Protein AF-A0A101NE60-F1 (afdb_monomer_lite)

Organism: NCBI:txid67285

Radius of gyration: 35.94 Å; chains: 1; bounding box: 79×57×103 Å

Secondary structure (DSSP, 8-state):
-HHHHHHHHHHHHHHHT---HHHHHHHHHHHHHHHHHHHHHHHIIIIIIHHHHH----SHHHHHHHHHHHHHHHHHHHHHHHHHHHHHHHHHHHHHHHHHHHHHHHHHHHHHTTTEEEEE-STT-EEEEE----GGGS-TT-------------------------PPPPPPP------

Foldseek 3Di:
DVVLLQVLQCVVVCLLPPDCVVLVVVLVVLVVVLVVLVVVLCCLVVPVLVCLVPDPDDDPVSVVVNVVSVVVSVVSVVVSVVSVVVSVVSVVVSVVSVVVNVVSVVVQVVLVVQQWHWARPGSNDIDTDRNPPPPVPPPPPPPPCPDDDDDDDDDDDDDDDDDDDDDDDDDDDPDDDDD

Sequence (179 aa):
MQTLLDACAHISNHLRHGNFSQLGEAITDWEEMTKKLATLKEDAQNHLKSRADKANWAGVNAQVSREFIDKTAREFADAHTQADSITKILKDTRGELVDYRTQLTEAIARAENKNLTVVDTGHGTFTVMGNTRPDWNSDPSGKTRAGSPSTTPPSPTRSSVRPGSMDAPRPRACRCARP

pLDDT: mean 74.5, std 23.85, range [27.38, 98.25]

Structure (mmCIF, N/CA/C/O backbone):
data_AF-A0A101NE60-F1
#
_entry.id   AF-A0A101NE60-F1
#
loop_
_atom_site.group_PDB
_atom_site.id
_atom_site.type_symbol
_atom_site.label_atom_id
_atom_site.label_alt_id
_atom_site.label_comp_id
_atom_site.label_asym_id
_atom_site.label_entity_id
_atom_site.label_seq_id
_atom_site.pdbx_PDB_ins_code
_atom_site.Cartn_x
_atom_site.Cartn_y
_atom_site.Cartn_z
_atom_site.occupancy
_atom_site.B_iso_or_equiv
_atom_site.auth_seq_id
_atom_site.auth_comp_id
_atom_site.auth_asym_id
_atom_site.auth_atom_id
_atom_site.pdbx_PDB_model_num
ATOM 1 N N . MET A 1 1 ? -4.766 15.753 -33.581 1.00 54.16 1 MET A N 1
ATOM 2 C CA . MET A 1 1 ? -3.922 14.609 -33.996 1.00 54.16 1 MET A CA 1
ATOM 3 C C . MET A 1 1 ? -2.495 14.755 -33.466 1.00 54.16 1 MET A C 1
ATOM 5 O O . MET A 1 1 ? -1.999 13.798 -32.897 1.00 54.16 1 MET A O 1
ATOM 9 N N . GLN A 1 2 ? -1.893 15.952 -33.533 1.00 54.03 2 GLN A N 1
ATOM 10 C CA . GLN A 1 2 ? -0.553 16.237 -32.992 1.00 54.03 2 GLN A CA 1
ATOM 11 C C . GLN A 1 2 ? -0.405 15.991 -31.473 1.00 54.03 2 GLN A C 1
ATOM 13 O O . GLN A 1 2 ? 0.524 15.319 -31.049 1.00 54.03 2 GLN A O 1
ATOM 18 N N . THR A 1 3 ? -1.385 16.400 -30.661 1.00 55.59 3 THR A N 1
ATOM 19 C CA . THR A 1 3 ? -1.344 16.258 -29.189 1.00 55.59 3 THR A CA 1
ATOM 20 C C . THR A 1 3 ? -1.330 14.810 -28.677 1.00 55.59 3 THR A C 1
ATOM 22 O O . THR A 1 3 ? -0.845 14.546 -27.580 1.00 55.59 3 THR A O 1
ATOM 25 N N . LEU A 1 4 ? -1.849 13.862 -29.465 1.00 49.56 4 LEU A N 1
ATOM 26 C CA . LEU A 1 4 ? -1.848 12.429 -29.145 1.00 49.56 4 LEU A CA 1
ATOM 27 C C . LEU A 1 4 ? -0.494 11.779 -29.462 1.00 49.56 4 LEU A C 1
ATOM 29 O O . LEU A 1 4 ? -0.046 10.919 -28.708 1.00 49.56 4 LEU A O 1
ATOM 33 N N . LEU A 1 5 ? 0.174 12.224 -30.534 1.00 52.53 5 LEU A N 1
ATOM 34 C CA . LEU A 1 5 ? 1.560 11.842 -30.812 1.00 52.53 5 LEU A CA 1
ATOM 35 C C . LEU A 1 5 ? 2.507 12.421 -29.751 1.00 52.53 5 LEU A C 1
ATOM 37 O O . LEU A 1 5 ? 3.390 11.712 -29.279 1.00 52.53 5 LEU A O 1
ATOM 41 N N . ASP A 1 6 ? 2.318 13.673 -29.329 1.00 53.88 6 ASP A N 1
ATOM 42 C CA . ASP A 1 6 ? 3.168 14.314 -28.314 1.00 53.88 6 ASP A CA 1
ATOM 43 C C . ASP A 1 6 ? 3.089 13.598 -26.952 1.00 53.88 6 ASP A C 1
ATOM 45 O O . ASP A 1 6 ? 4.116 13.344 -26.326 1.00 53.88 6 ASP A O 1
ATOM 49 N N . ALA A 1 7 ? 1.901 13.158 -26.522 1.00 54.03 7 ALA A N 1
ATOM 50 C CA . ALA A 1 7 ? 1.744 12.412 -25.270 1.00 54.03 7 ALA A CA 1
ATOM 51 C C . ALA A 1 7 ? 2.542 11.090 -25.256 1.00 54.03 7 ALA A C 1
ATOM 53 O O . ALA A 1 7 ? 3.210 10.780 -24.270 1.00 54.03 7 ALA A O 1
ATOM 54 N N . CYS A 1 8 ? 2.545 10.333 -26.358 1.00 51.00 8 CYS A N 1
ATOM 55 C CA . CYS A 1 8 ? 3.307 9.084 -26.455 1.00 51.00 8 CYS A CA 1
ATOM 56 C C . CYS A 1 8 ? 4.833 9.304 -26.497 1.00 51.00 8 CYS A C 1
ATOM 58 O O . CYS A 1 8 ? 5.568 8.448 -26.000 1.00 51.00 8 CYS A O 1
ATOM 60 N N . ALA A 1 9 ? 5.307 10.451 -27.018 1.00 57.75 9 ALA A N 1
ATOM 61 C CA . ALA A 1 9 ? 6.725 10.863 -27.009 1.00 57.75 9 ALA A CA 1
ATOM 62 C C . ALA A 1 9 ? 7.300 10.847 -25.610 1.00 57.75 9 ALA A C 1
ATOM 64 O O . ALA A 1 9 ? 8.299 10.196 -25.308 1.00 57.75 9 ALA A O 1
ATOM 65 N N . HIS A 1 10 ? 6.605 11.584 -24.759 1.00 56.44 10 HIS A N 1
ATOM 66 C CA . HIS A 1 10 ? 7.025 11.846 -23.412 1.00 56.44 10 HIS A C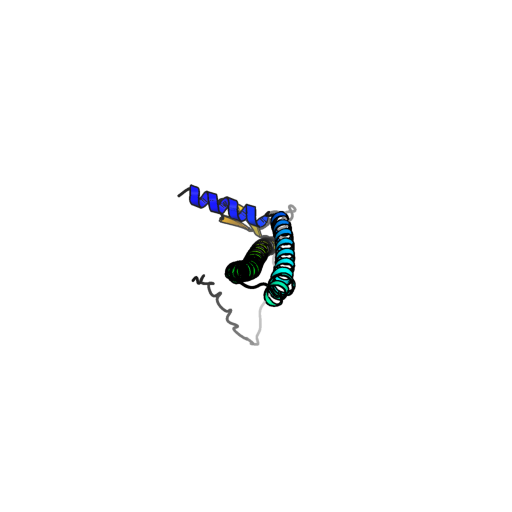A 1
ATOM 67 C C . HIS A 1 10 ? 7.003 10.549 -22.602 1.00 56.44 10 HIS A C 1
ATOM 69 O O . HIS A 1 10 ? 7.958 10.262 -21.887 1.00 56.44 10 HIS A O 1
ATOM 75 N N . ILE A 1 11 ? 5.989 9.699 -22.784 1.00 62.50 11 ILE A N 1
ATOM 76 C CA . ILE A 1 11 ? 5.825 8.471 -21.994 1.00 62.50 11 ILE A CA 1
ATOM 77 C C . ILE A 1 11 ? 6.999 7.483 -22.164 1.00 62.50 11 ILE A C 1
ATOM 79 O O . ILE A 1 11 ? 7.461 6.939 -21.163 1.00 62.50 11 ILE A O 1
ATOM 83 N N . SER A 1 12 ? 7.529 7.272 -23.379 1.00 68.75 12 SER A N 1
ATOM 84 C CA . SER A 1 12 ? 8.644 6.327 -23.613 1.00 68.75 12 SER A CA 1
ATOM 85 C C . SER A 1 12 ? 9.945 6.772 -22.926 1.00 68.75 12 SER A C 1
ATOM 87 O O . SER A 1 12 ? 10.581 6.003 -22.198 1.00 68.75 12 SER A O 1
ATOM 89 N N . ASN A 1 13 ? 10.303 8.049 -23.092 1.00 73.69 13 ASN A N 1
ATOM 90 C CA . ASN A 1 13 ? 11.497 8.633 -22.486 1.00 73.69 13 ASN A CA 1
ATOM 91 C C . ASN A 1 13 ? 11.367 8.720 -20.949 1.00 73.69 13 ASN A C 1
ATOM 93 O O . ASN A 1 13 ? 12.293 8.364 -20.217 1.00 73.69 13 ASN A O 1
ATOM 97 N N . HIS A 1 14 ? 10.185 9.104 -20.447 1.00 76.88 14 HIS A N 1
ATOM 98 C CA . HIS A 1 14 ? 9.893 9.144 -19.011 1.00 76.88 14 HIS A CA 1
ATOM 99 C C . HIS A 1 14 ? 9.919 7.764 -18.360 1.00 76.88 14 HIS A C 1
ATOM 101 O O . HIS A 1 14 ? 10.373 7.656 -17.227 1.00 76.88 14 HIS A O 1
ATOM 107 N N . LEU A 1 15 ? 9.473 6.707 -19.043 1.00 83.44 15 LEU A N 1
ATOM 108 C CA . LEU A 1 15 ? 9.524 5.354 -18.492 1.00 83.44 15 LEU A CA 1
ATOM 109 C C . LEU A 1 15 ? 10.963 4.830 -18.428 1.00 83.44 15 LEU A C 1
ATOM 111 O O . LEU A 1 15 ? 11.381 4.318 -17.390 1.00 83.44 15 LEU A O 1
ATOM 115 N N . ARG A 1 16 ? 11.742 4.998 -19.507 1.00 82.38 16 ARG A N 1
ATOM 116 C CA . ARG A 1 16 ? 13.138 4.529 -19.580 1.00 82.38 16 ARG A CA 1
ATOM 117 C C . ARG A 1 16 ? 14.017 5.153 -18.497 1.00 82.38 16 ARG A C 1
ATOM 119 O O . ARG A 1 16 ? 14.807 4.454 -17.868 1.00 82.38 16 ARG A O 1
ATOM 126 N N . HIS A 1 17 ? 13.869 6.456 -18.277 1.00 84.00 17 HIS A N 1
ATOM 127 C CA . HIS A 1 17 ? 14.658 7.214 -17.303 1.00 84.00 17 HIS A CA 1
ATOM 128 C C . HIS A 1 17 ? 13.902 7.490 -15.998 1.00 84.00 17 HIS A C 1
ATOM 130 O O . HIS A 1 17 ? 14.385 8.232 -15.143 1.00 84.00 17 HIS A O 1
ATOM 136 N N . GLY A 1 18 ? 12.723 6.890 -15.829 1.00 84.69 18 GLY A N 1
ATOM 137 C CA . GLY A 1 18 ? 11.863 7.109 -14.677 1.00 84.69 18 GLY A CA 1
ATOM 138 C C . GLY A 1 18 ? 12.526 6.645 -13.389 1.00 84.69 18 GLY A C 1
ATOM 139 O O . GLY A 1 18 ? 13.042 5.524 -13.304 1.00 84.69 18 GLY A O 1
ATOM 140 N N . ASN A 1 19 ? 12.498 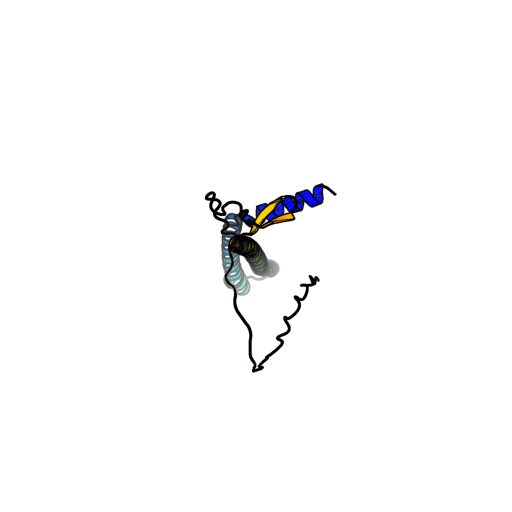7.506 -12.371 1.00 88.44 19 ASN A N 1
ATOM 141 C CA . ASN A 1 19 ? 12.886 7.155 -11.014 1.00 88.44 19 ASN A CA 1
ATOM 142 C C . ASN A 1 19 ? 11.631 6.950 -10.156 1.00 88.44 19 ASN A C 1
ATOM 144 O O . ASN A 1 19 ? 10.874 7.884 -9.915 1.00 88.44 19 ASN A O 1
ATOM 148 N N . PHE A 1 20 ? 11.438 5.723 -9.671 1.00 92.25 20 PHE A N 1
ATOM 149 C CA . PHE A 1 20 ? 10.309 5.336 -8.821 1.00 92.25 20 PHE A CA 1
ATOM 150 C C . PHE A 1 20 ? 10.699 5.226 -7.334 1.00 92.25 20 PHE A C 1
ATOM 152 O O . PHE A 1 20 ? 10.059 4.487 -6.579 1.00 92.25 20 PHE A O 1
ATOM 159 N N . SER A 1 21 ? 11.772 5.906 -6.904 1.00 93.69 21 SER A N 1
ATOM 160 C CA . SER A 1 21 ? 12.206 5.937 -5.500 1.00 93.69 21 SER A CA 1
ATOM 161 C C . SER A 1 21 ? 11.182 6.638 -4.616 1.00 93.69 21 SER A C 1
ATOM 163 O O . SER A 1 21 ? 10.734 6.036 -3.652 1.00 93.69 21 SER A O 1
ATOM 165 N N . GLN A 1 22 ? 10.720 7.829 -5.008 1.00 94.50 22 GLN A N 1
ATOM 166 C CA . GLN A 1 22 ? 9.713 8.595 -4.261 1.00 94.50 22 GLN A CA 1
ATOM 167 C C . GLN A 1 22 ? 8.385 7.838 -4.135 1.00 94.50 22 GLN A C 1
ATOM 169 O O . GLN A 1 22 ? 7.764 7.842 -3.080 1.00 94.50 22 GLN A O 1
ATOM 174 N N . LEU A 1 23 ? 7.968 7.124 -5.189 1.00 94.56 23 LEU A N 1
ATOM 175 C CA . LEU A 1 23 ? 6.806 6.234 -5.110 1.00 94.56 23 LEU A CA 1
ATOM 176 C C . LEU A 1 23 ? 7.056 5.074 -4.132 1.00 94.56 23 LEU A C 1
ATOM 178 O O . LEU A 1 23 ? 6.149 4.673 -3.415 1.00 94.56 23 LEU A O 1
ATOM 182 N N . GLY A 1 24 ? 8.281 4.544 -4.081 1.00 96.38 24 GLY A N 1
ATOM 183 C CA . GLY A 1 24 ? 8.672 3.520 -3.109 1.00 96.38 24 GLY A CA 1
ATOM 184 C C . GLY A 1 24 ? 8.674 4.021 -1.662 1.00 96.38 24 GLY A C 1
ATOM 185 O O . GLY A 1 24 ? 8.204 3.310 -0.778 1.00 96.38 24 GLY A O 1
ATOM 186 N N . GLU A 1 25 ? 9.158 5.240 -1.426 1.00 97.38 25 GLU A N 1
ATOM 187 C CA . GLU A 1 25 ? 9.104 5.911 -0.121 1.00 97.38 25 GLU A CA 1
ATOM 188 C C . GLU A 1 25 ? 7.652 6.115 0.312 1.00 97.38 25 GLU A C 1
ATOM 190 O O . GLU A 1 25 ? 7.264 5.642 1.374 1.00 97.38 25 GLU A O 1
ATOM 195 N N . ALA A 1 26 ? 6.812 6.668 -0.568 1.00 96.50 26 ALA A N 1
ATOM 196 C CA . ALA A 1 26 ? 5.389 6.822 -0.295 1.00 96.50 26 ALA A CA 1
ATOM 197 C C . ALA A 1 26 ? 4.718 5.475 0.031 1.00 96.50 26 ALA A C 1
ATOM 199 O O . ALA A 1 26 ? 3.980 5.380 1.004 1.00 96.50 26 ALA A O 1
ATOM 200 N N . ILE A 1 27 ? 4.993 4.408 -0.730 1.00 97.75 27 ILE A N 1
ATOM 201 C CA . ILE A 1 27 ? 4.477 3.061 -0.420 1.00 97.75 27 ILE A CA 1
ATOM 202 C C . ILE A 1 27 ? 4.930 2.600 0.969 1.00 97.75 27 ILE A C 1
ATOM 204 O O . ILE A 1 27 ? 4.134 2.012 1.694 1.00 97.75 27 ILE A O 1
ATOM 208 N N . THR A 1 28 ? 6.173 2.884 1.358 1.00 97.69 28 THR A N 1
ATOM 209 C CA . THR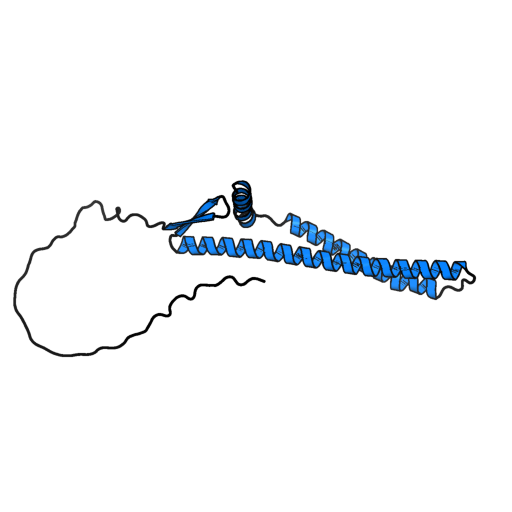 A 1 28 ? 6.695 2.538 2.689 1.00 97.69 28 THR A CA 1
ATOM 210 C C . THR A 1 28 ? 5.938 3.282 3.794 1.00 97.69 28 THR A C 1
ATOM 212 O O . THR A 1 28 ? 5.549 2.670 4.790 1.00 97.69 28 THR A O 1
ATOM 215 N N . ASP A 1 29 ? 5.644 4.567 3.593 1.00 96.69 29 ASP A N 1
ATOM 216 C CA . ASP A 1 29 ? 4.840 5.360 4.530 1.00 96.69 29 ASP A CA 1
ATOM 217 C C . ASP A 1 29 ? 3.403 4.818 4.646 1.00 96.69 29 ASP A C 1
ATOM 219 O O . ASP A 1 29 ? 2.841 4.725 5.742 1.00 96.69 29 ASP A O 1
ATOM 223 N N . TRP A 1 30 ? 2.806 4.398 3.525 1.00 96.12 30 TRP A N 1
ATOM 224 C CA . TRP A 1 30 ? 1.491 3.745 3.497 1.00 96.12 30 TRP A CA 1
ATOM 225 C C . TRP A 1 30 ? 1.504 2.365 4.177 1.00 96.12 30 TRP A C 1
ATOM 227 O O . TRP A 1 30 ? 0.562 2.029 4.904 1.00 96.12 30 TRP A O 1
ATOM 237 N N . GLU A 1 31 ? 2.578 1.585 4.027 1.00 98.00 31 GLU A N 1
ATOM 238 C CA . GLU A 1 31 ? 2.784 0.337 4.774 1.00 98.00 31 GLU A CA 1
ATOM 239 C C . GLU A 1 31 ? 2.859 0.613 6.288 1.00 98.00 31 GLU A C 1
ATOM 241 O O . GLU A 1 31 ? 2.283 -0.132 7.086 1.00 98.00 31 GLU A O 1
ATOM 246 N N . GLU A 1 32 ? 3.523 1.693 6.713 1.00 98.12 32 GLU A N 1
ATOM 247 C CA . GLU A 1 32 ? 3.575 2.093 8.124 1.00 98.12 32 GLU A CA 1
ATOM 248 C C . GLU A 1 32 ? 2.203 2.539 8.651 1.00 98.12 32 GLU A C 1
ATOM 250 O O . GLU A 1 32 ? 1.788 2.120 9.736 1.00 98.12 32 GLU A O 1
ATOM 255 N N . MET A 1 33 ? 1.462 3.340 7.881 1.00 97.44 33 MET A N 1
ATOM 256 C CA . MET A 1 33 ? 0.089 3.728 8.214 1.00 97.44 33 MET A CA 1
ATOM 257 C C . MET A 1 33 ? -0.812 2.498 8.378 1.00 97.44 33 MET A C 1
ATOM 259 O O . MET A 1 33 ? -1.561 2.405 9.352 1.00 97.44 33 MET A O 1
ATOM 263 N N . THR A 1 34 ? -0.701 1.528 7.467 1.00 98.06 34 THR A N 1
ATOM 264 C CA . THR A 1 34 ? -1.468 0.277 7.517 1.00 98.06 34 THR A CA 1
ATOM 265 C C . THR A 1 34 ? -1.159 -0.500 8.797 1.00 98.06 34 THR A C 1
ATOM 267 O O . THR A 1 34 ? -2.079 -0.933 9.488 1.00 98.06 34 THR A O 1
ATOM 270 N N . LYS A 1 35 ? 0.115 -0.594 9.204 1.00 98.19 35 LYS A N 1
ATOM 271 C CA . LYS A 1 35 ? 0.501 -1.223 10.483 1.00 98.19 35 LYS A CA 1
ATOM 272 C C . LYS A 1 35 ? -0.109 -0.505 11.689 1.00 98.19 35 LYS A C 1
ATOM 274 O O . LYS A 1 35 ? -0.635 -1.162 12.582 1.00 98.19 35 LYS A O 1
ATOM 279 N N . LYS A 1 36 ? -0.098 0.832 11.706 1.00 98.06 36 LYS A N 1
ATOM 280 C CA . LYS A 1 36 ? -0.725 1.622 12.783 1.00 98.06 36 LYS A CA 1
ATOM 281 C C . LYS A 1 36 ? -2.235 1.379 12.856 1.00 98.06 36 LYS A C 1
ATOM 283 O O . LYS A 1 36 ? -2.774 1.224 13.949 1.00 98.06 36 LYS A O 1
ATOM 288 N N . LEU A 1 37 ? -2.915 1.292 11.711 1.00 98.19 37 LEU A N 1
ATOM 289 C CA . LEU A 1 37 ? -4.338 0.944 11.650 1.00 98.19 37 LEU A CA 1
ATOM 290 C C . LEU A 1 37 ? -4.608 -0.486 12.133 1.00 98.19 37 LEU A C 1
ATOM 292 O O . LEU A 1 37 ? -5.632 -0.713 12.772 1.00 98.19 37 LEU A O 1
ATOM 296 N N . ALA A 1 38 ? -3.695 -1.430 11.885 1.00 97.88 38 ALA A N 1
ATOM 297 C CA . ALA A 1 38 ? -3.800 -2.788 12.415 1.00 97.88 38 ALA A CA 1
ATOM 298 C C . ALA A 1 38 ? -3.781 -2.780 13.950 1.00 97.88 38 ALA A C 1
ATOM 300 O O . ALA A 1 38 ? -4.660 -3.368 14.576 1.00 97.88 38 ALA A O 1
ATOM 301 N N . THR A 1 39 ? -2.850 -2.033 14.554 1.00 97.81 39 THR A N 1
ATOM 302 C CA . THR A 1 39 ? -2.789 -1.858 16.012 1.00 97.81 39 THR A CA 1
ATOM 303 C C . THR A 1 39 ? -4.049 -1.184 16.557 1.00 97.81 39 THR A C 1
ATOM 305 O O . THR A 1 39 ? -4.648 -1.686 17.501 1.00 97.81 39 THR A O 1
ATOM 308 N N . LEU A 1 40 ? -4.518 -0.095 15.936 1.00 97.56 40 LEU A N 1
ATOM 309 C CA . LEU A 1 40 ? -5.740 0.594 16.377 1.00 97.56 40 LEU A CA 1
ATOM 310 C C . LEU A 1 40 ? -6.986 -0.292 16.265 1.00 97.56 40 LEU A C 1
ATOM 312 O O . LEU A 1 40 ? -7.848 -0.260 17.143 1.00 97.56 40 LEU A O 1
ATOM 316 N N . LYS A 1 41 ? -7.078 -1.105 15.209 1.00 97.12 41 LYS A N 1
ATOM 317 C CA . LYS A 1 41 ? -8.119 -2.124 15.056 1.00 97.12 41 LYS A CA 1
ATOM 318 C C . LYS A 1 41 ? -8.066 -3.128 16.209 1.00 97.12 41 LYS A C 1
ATOM 320 O O . LYS A 1 41 ? -9.103 -3.397 16.815 1.00 97.12 41 LYS A O 1
ATOM 325 N N . GLU A 1 42 ? -6.892 -3.680 16.506 1.00 97.00 42 GLU A N 1
ATOM 326 C CA . GLU A 1 42 ? -6.713 -4.639 17.600 1.00 97.00 42 GLU A CA 1
ATOM 327 C C . GLU A 1 42 ? -7.082 -4.024 18.952 1.00 97.00 42 GLU A C 1
ATOM 329 O O . GLU A 1 42 ? -7.849 -4.626 19.703 1.00 97.00 42 GLU A O 1
ATOM 334 N N . ASP A 1 43 ? -6.634 -2.801 19.233 1.00 96.31 43 ASP A N 1
ATOM 335 C CA . ASP A 1 43 ? -6.953 -2.090 20.470 1.00 96.31 43 ASP A CA 1
ATOM 336 C C . ASP A 1 43 ? -8.455 -1.806 20.599 1.00 96.31 43 ASP A C 1
ATOM 338 O O . ASP A 1 43 ? -9.063 -2.035 21.654 1.00 96.31 43 ASP A O 1
ATOM 342 N N . ALA A 1 44 ? -9.094 -1.353 19.519 1.00 96.00 44 ALA A N 1
ATOM 343 C CA . ALA A 1 44 ? -10.523 -1.071 19.518 1.00 96.00 44 ALA A CA 1
ATOM 344 C C . ALA A 1 44 ? -11.357 -2.344 19.751 1.00 96.00 44 ALA A C 1
ATOM 346 O O . ALA A 1 44 ? -12.332 -2.315 20.506 1.00 96.00 44 ALA A O 1
ATOM 347 N N . GLN A 1 45 ? -10.961 -3.474 19.159 1.00 93.62 45 GLN A N 1
ATOM 348 C CA . GLN A 1 45 ? -11.663 -4.753 19.306 1.00 93.62 45 GLN A CA 1
ATOM 349 C C . GLN A 1 45 ? -11.394 -5.409 20.669 1.00 93.62 45 GLN A C 1
ATOM 351 O O . GLN A 1 45 ? -12.326 -5.759 21.401 1.00 93.62 45 GLN A O 1
ATOM 356 N N . ASN A 1 46 ? -10.124 -5.548 21.042 1.00 93.62 46 ASN A N 1
ATOM 357 C CA . ASN A 1 46 ? -9.703 -6.368 22.177 1.00 93.62 46 ASN A CA 1
ATOM 358 C C . ASN A 1 46 ? -9.725 -5.614 23.506 1.00 93.62 46 ASN A C 1
ATOM 360 O O . ASN A 1 46 ? -9.900 -6.234 24.560 1.00 93.62 46 ASN A O 1
ATOM 364 N N . HIS A 1 47 ? -9.582 -4.287 23.481 1.00 92.81 47 HIS A N 1
ATOM 365 C CA . HIS A 1 47 ? -9.589 -3.469 24.688 1.00 92.81 47 HIS A CA 1
ATOM 366 C C . HIS A 1 47 ? -10.860 -2.639 24.806 1.00 92.81 47 HIS A C 1
ATOM 368 O O . HIS A 1 47 ? -11.596 -2.828 25.775 1.00 92.81 47 HIS A O 1
ATOM 374 N N . LEU A 1 48 ? -11.148 -1.753 23.850 1.00 93.25 48 LEU A N 1
ATOM 375 C CA . LEU A 1 48 ? -12.269 -0.818 23.983 1.00 93.25 48 LEU A CA 1
ATOM 376 C C . LEU A 1 48 ? -13.619 -1.549 23.985 1.00 93.25 48 LEU A C 1
ATOM 378 O O . LEU A 1 48 ? -14.365 -1.456 24.962 1.00 93.25 48 LEU A O 1
ATOM 382 N N . LYS A 1 49 ? -13.904 -2.330 22.937 1.00 92.56 49 LYS A N 1
ATOM 383 C CA . LYS A 1 49 ? -15.155 -3.086 22.812 1.00 92.56 49 LYS A CA 1
ATOM 384 C C . LYS A 1 49 ? -15.299 -4.134 23.915 1.00 92.56 49 LYS A C 1
ATOM 386 O O . LYS A 1 49 ? -16.302 -4.137 24.619 1.00 92.56 49 LYS A O 1
ATOM 391 N N . SER A 1 50 ? -14.271 -4.951 24.147 1.00 93.31 50 SER A N 1
ATOM 392 C CA . SER A 1 50 ? -14.280 -5.974 25.208 1.00 93.31 50 SER A CA 1
ATOM 393 C C . SER A 1 50 ? -14.571 -5.399 26.604 1.00 93.31 50 SER A C 1
ATOM 395 O O . SER A 1 50 ? -15.315 -5.996 27.385 1.00 93.31 50 SER A O 1
ATOM 397 N N . ARG A 1 51 ? -14.017 -4.222 26.940 1.00 91.75 51 ARG A N 1
ATOM 398 C CA . ARG A 1 51 ? -14.300 -3.542 28.217 1.00 91.75 51 ARG A CA 1
ATOM 399 C C . ARG A 1 51 ? -15.704 -2.952 28.250 1.00 91.75 51 ARG A C 1
ATOM 401 O O . ARG A 1 51 ? -16.375 -3.092 29.270 1.00 91.75 51 ARG A O 1
ATOM 408 N N . ALA A 1 52 ? -16.149 -2.331 27.159 1.00 91.62 52 ALA A N 1
ATOM 409 C CA . ALA A 1 52 ? -17.507 -1.807 27.045 1.00 91.62 52 ALA A CA 1
ATOM 410 C C . ALA A 1 52 ? -18.547 -2.915 27.240 1.00 91.62 52 ALA A C 1
ATOM 412 O O . ALA A 1 52 ? -19.501 -2.719 27.994 1.00 91.62 52 ALA A O 1
ATOM 413 N N . ASP A 1 53 ? -18.300 -4.085 26.639 1.00 89.50 53 ASP A N 1
ATOM 414 C CA . ASP A 1 53 ? -19.134 -5.282 26.725 1.00 89.50 53 ASP A CA 1
ATOM 415 C C . ASP A 1 53 ? -19.235 -5.810 28.169 1.00 89.50 53 ASP A C 1
ATOM 417 O O . ASP A 1 53 ? -20.330 -6.140 28.628 1.00 89.50 53 ASP A O 1
ATOM 421 N N . LYS A 1 54 ? -18.131 -5.793 28.927 1.00 90.69 54 LYS A N 1
ATOM 422 C CA . LYS A 1 54 ? -18.060 -6.285 30.320 1.00 90.69 54 LYS A CA 1
ATOM 423 C C . LYS A 1 54 ? -18.483 -5.280 31.392 1.00 9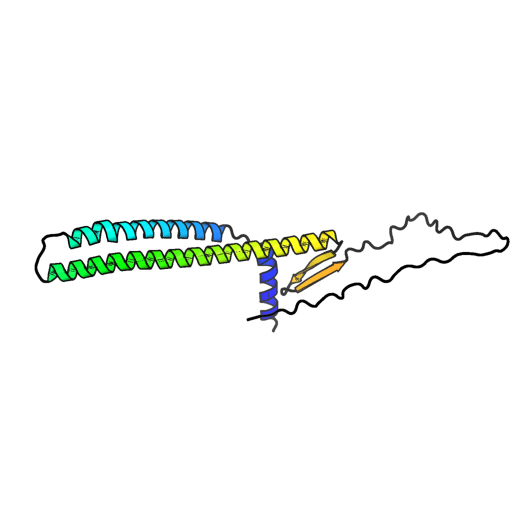0.69 54 LYS A C 1
ATOM 425 O O . LYS A 1 54 ? -18.671 -5.669 32.542 1.00 90.69 54 LYS A O 1
ATOM 430 N N . ALA A 1 55 ? -18.576 -3.995 31.067 1.00 89.88 55 ALA A N 1
ATOM 431 C CA . ALA A 1 55 ? -18.906 -2.974 32.054 1.00 89.88 55 ALA A CA 1
ATOM 432 C C . ALA A 1 55 ? -20.335 -3.164 32.605 1.00 89.88 55 ALA A C 1
ATOM 434 O O . ALA A 1 55 ? -21.255 -3.519 31.867 1.00 89.88 55 ALA A O 1
ATOM 435 N N . ASN A 1 56 ? -20.534 -2.891 33.900 1.00 88.88 56 ASN A N 1
ATOM 436 C CA . ASN A 1 56 ? -21.824 -3.024 34.592 1.00 88.88 56 ASN A CA 1
ATOM 437 C C . ASN A 1 56 ? -22.576 -1.680 34.674 1.00 88.88 56 ASN A C 1
ATOM 439 O O . ASN A 1 56 ? -22.875 -1.161 35.745 1.00 88.88 56 ASN A O 1
ATOM 443 N N . TRP A 1 57 ? -22.811 -1.086 33.511 1.00 89.75 57 TRP A N 1
ATOM 444 C CA . TRP A 1 57 ? -23.573 0.143 33.291 1.00 89.75 57 TRP A CA 1
ATOM 445 C C . TRP A 1 57 ? -24.917 -0.202 32.648 1.00 89.75 57 TRP A C 1
ATOM 447 O O . TRP A 1 57 ? -24.973 -1.028 31.734 1.00 89.75 57 TRP A O 1
ATOM 457 N N . ALA A 1 58 ? -25.986 0.420 33.145 1.00 85.88 58 ALA A N 1
ATOM 458 C CA . ALA A 1 58 ? -27.369 0.136 32.775 1.00 85.88 58 ALA A CA 1
ATOM 459 C C . ALA A 1 58 ? -28.115 1.415 32.363 1.00 85.88 58 ALA A C 1
ATOM 461 O O . ALA A 1 58 ? -27.700 2.528 32.688 1.00 85.88 58 ALA A O 1
ATOM 462 N N . GLY A 1 59 ? -29.231 1.240 31.656 1.00 90.06 59 GLY A N 1
ATOM 463 C CA . GLY A 1 59 ? -30.042 2.327 31.103 1.00 90.06 59 GLY A CA 1
ATOM 464 C C . GLY A 1 59 ? -29.754 2.606 29.625 1.00 90.06 59 GLY A C 1
ATOM 465 O O . GLY A 1 59 ? -28.815 2.067 29.042 1.00 90.06 59 GLY A O 1
ATOM 466 N N . VAL A 1 60 ? -30.576 3.462 29.011 1.00 84.88 60 VAL A N 1
ATOM 467 C CA . VAL A 1 60 ? -30.573 3.727 27.556 1.00 84.88 60 VAL A CA 1
ATOM 468 C C . VAL A 1 60 ? -29.206 4.204 27.048 1.00 84.88 60 VAL A C 1
ATOM 470 O O . VAL A 1 60 ? -28.739 3.750 26.006 1.00 84.88 60 VAL A O 1
ATOM 473 N N . ASN A 1 61 ? -28.507 5.046 27.816 1.00 84.69 61 ASN A N 1
ATOM 474 C CA . ASN A 1 61 ? -27.187 5.548 27.423 1.00 84.69 61 ASN A CA 1
ATOM 475 C C . ASN A 1 61 ? -26.122 4.443 27.352 1.00 84.69 61 ASN A C 1
ATOM 477 O O . ASN A 1 61 ? -25.220 4.533 26.525 1.00 84.69 61 ASN A O 1
ATOM 481 N N . ALA A 1 62 ? -26.239 3.379 28.156 1.00 89.44 62 ALA A N 1
ATOM 482 C CA . ALA A 1 62 ? -25.306 2.257 28.087 1.00 89.44 62 ALA A CA 1
ATOM 483 C C . ALA A 1 62 ? -25.425 1.510 26.749 1.00 89.44 62 ALA A C 1
ATOM 485 O O . ALA A 1 62 ? -24.413 1.093 26.191 1.00 89.44 62 ALA A O 1
ATOM 486 N N . GLN A 1 63 ? -26.640 1.375 26.205 1.00 89.31 63 GLN A N 1
ATOM 487 C CA . GLN A 1 63 ? -26.849 0.767 24.891 1.00 89.31 63 GLN A CA 1
ATOM 488 C C . GLN A 1 63 ? -26.258 1.642 23.778 1.00 89.31 63 GLN A C 1
ATOM 490 O O . GLN A 1 63 ? -25.448 1.157 22.990 1.00 89.31 63 GLN A O 1
ATOM 495 N N . VAL A 1 64 ? -26.588 2.939 23.765 1.00 93.56 64 VAL A N 1
ATOM 496 C CA . VAL A 1 64 ? -26.098 3.884 22.743 1.00 93.56 64 VAL A CA 1
ATOM 497 C C . VAL A 1 64 ? -24.571 3.933 22.721 1.00 93.56 64 VAL A C 1
ATOM 499 O O . VAL A 1 64 ? -23.953 3.871 21.659 1.00 93.56 64 VAL A O 1
ATOM 502 N N . SER A 1 65 ? -23.932 4.006 23.889 1.00 93.44 65 SER A N 1
ATOM 503 C CA . SER A 1 65 ? -22.473 4.044 23.954 1.00 93.44 65 SER A CA 1
ATOM 504 C C . SER A 1 65 ? -21.821 2.725 23.521 1.00 93.44 65 SER A C 1
ATOM 506 O O . SER A 1 65 ? -20.773 2.766 22.880 1.00 93.44 65 SER A O 1
ATOM 508 N N . ARG A 1 66 ? -22.425 1.561 23.803 1.00 93.75 66 ARG A N 1
ATOM 509 C CA . ARG A 1 66 ? -21.925 0.264 23.303 1.00 93.75 66 ARG A CA 1
ATOM 510 C C . ARG A 1 66 ? -22.030 0.160 21.786 1.00 93.75 66 ARG A C 1
ATOM 512 O O . ARG A 1 66 ? -21.075 -0.278 21.153 1.00 93.75 66 ARG A O 1
ATOM 519 N N . GLU A 1 67 ? -23.145 0.595 21.205 1.00 94.06 67 GLU A N 1
ATOM 520 C CA . GLU A 1 67 ? -23.327 0.629 19.749 1.00 94.06 67 GLU A CA 1
ATOM 521 C C . GLU A 1 67 ? -22.317 1.563 19.075 1.00 94.06 67 GLU A C 1
ATOM 523 O O . GLU A 1 67 ? -21.726 1.204 18.056 1.00 94.06 67 GLU A O 1
ATOM 528 N N . PHE A 1 68 ? -22.063 2.735 19.667 1.00 94.50 68 PHE A N 1
ATOM 529 C CA . PHE A 1 68 ? -21.042 3.656 19.172 1.00 94.50 68 PHE A CA 1
ATOM 530 C C . PHE A 1 68 ? -19.644 3.026 19.210 1.00 94.50 68 PHE A C 1
ATOM 532 O O . PHE A 1 68 ? -18.943 3.047 18.203 1.00 94.50 68 PHE A O 1
ATOM 539 N N . ILE A 1 69 ? -19.263 2.407 20.333 1.00 95.50 69 ILE A N 1
ATOM 540 C CA . ILE A 1 69 ? -17.971 1.722 20.486 1.00 95.50 69 ILE A CA 1
ATOM 541 C C . ILE A 1 69 ? -17.823 0.577 19.478 1.00 95.50 69 ILE A C 1
ATOM 543 O O . ILE A 1 69 ? -16.770 0.432 18.858 1.00 95.50 69 ILE A O 1
ATOM 547 N N . ASP A 1 70 ? -18.875 -0.220 19.295 1.00 95.56 70 ASP A N 1
ATOM 548 C CA . ASP A 1 70 ? -18.892 -1.305 18.319 1.00 95.56 70 ASP A CA 1
ATOM 549 C C . ASP A 1 70 ? -18.707 -0.783 16.891 1.00 95.56 70 ASP A C 1
ATOM 551 O O . ASP A 1 70 ? -17.895 -1.317 16.134 1.00 95.56 70 ASP A O 1
ATOM 555 N N . LYS A 1 71 ? -19.401 0.306 16.542 1.00 96.81 71 LYS A N 1
ATOM 556 C CA . LYS A 1 71 ? -19.225 0.965 15.250 1.00 96.81 71 LYS A CA 1
ATOM 557 C C . LYS A 1 71 ? -17.796 1.473 15.089 1.00 96.81 71 LYS A C 1
ATOM 559 O O . LYS A 1 71 ? -17.167 1.150 14.093 1.00 96.81 71 LYS A O 1
ATOM 564 N N . THR A 1 72 ? -17.247 2.187 16.069 1.00 95.62 72 THR A N 1
ATOM 565 C CA . THR A 1 72 ? -15.861 2.677 16.022 1.00 95.62 72 THR A CA 1
ATOM 566 C C . THR A 1 72 ? -14.855 1.543 15.810 1.00 95.62 72 THR A C 1
ATOM 568 O O . THR A 1 72 ? -13.958 1.675 14.981 1.00 95.62 72 THR A O 1
ATOM 571 N N . ALA A 1 73 ? -15.012 0.408 16.497 1.00 96.62 73 ALA A N 1
ATOM 572 C CA . ALA A 1 73 ? -14.138 -0.749 16.299 1.00 96.62 73 ALA A CA 1
ATOM 573 C C . ALA A 1 73 ? -14.247 -1.343 14.882 1.00 96.62 73 ALA A C 1
ATOM 575 O O . ALA A 1 73 ? -13.242 -1.795 14.329 1.00 96.62 73 ALA A O 1
ATOM 576 N N . ARG A 1 74 ? -15.444 -1.320 14.280 1.00 96.56 74 ARG A N 1
ATOM 577 C CA . ARG A 1 74 ? -15.657 -1.724 12.882 1.00 96.56 74 ARG A CA 1
ATOM 578 C C . ARG A 1 74 ? -15.023 -0.748 11.891 1.00 96.56 74 ARG A C 1
ATOM 580 O O . ARG A 1 74 ? -14.306 -1.201 11.008 1.00 96.56 74 ARG A O 1
ATOM 587 N N . GLU A 1 75 ? -15.172 0.561 12.089 1.00 97.81 75 GLU A N 1
ATOM 588 C CA . GLU A 1 75 ? -14.559 1.576 11.214 1.00 97.81 75 GLU A CA 1
ATOM 589 C C . GLU A 1 75 ? -13.023 1.452 11.179 1.00 97.81 75 GLU A C 1
ATOM 591 O O . GLU A 1 75 ? -12.421 1.570 10.116 1.00 97.81 75 GLU A O 1
ATOM 596 N N . PHE A 1 76 ? -12.363 1.136 12.305 1.00 97.06 76 PHE A N 1
ATOM 597 C CA . PHE A 1 76 ? -10.918 0.854 12.301 1.00 97.06 76 PHE A CA 1
ATOM 598 C C . PHE A 1 76 ? -10.557 -0.417 11.521 1.00 97.06 76 PHE A C 1
ATOM 600 O O . PHE A 1 76 ? -9.532 -0.452 10.836 1.00 97.06 76 PHE A O 1
ATOM 607 N N . ALA A 1 77 ? -11.387 -1.461 11.600 1.00 96.69 77 ALA A N 1
ATOM 608 C CA . ALA A 1 77 ? -11.175 -2.686 10.835 1.00 96.69 77 ALA A CA 1
ATOM 609 C C . ALA A 1 77 ? -11.320 -2.453 9.323 1.00 96.69 77 ALA A C 1
ATOM 611 O O . ALA A 1 77 ? -10.515 -2.966 8.538 1.00 96.69 77 ALA A O 1
ATOM 612 N N . ASP A 1 78 ? -12.304 -1.649 8.928 1.00 97.62 78 ASP A N 1
ATOM 613 C CA . ASP A 1 78 ? -12.550 -1.293 7.534 1.00 97.62 78 ASP A CA 1
ATOM 614 C C . ASP A 1 78 ? -11.455 -0.365 7.003 1.00 97.62 78 ASP A C 1
ATOM 616 O O . ASP A 1 78 ? -10.909 -0.618 5.928 1.00 97.62 78 ASP A O 1
ATOM 620 N N . ALA A 1 79 ? -11.050 0.643 7.782 1.00 98.06 79 ALA A N 1
ATOM 621 C CA . ALA A 1 79 ? -9.946 1.535 7.438 1.00 98.06 79 ALA A CA 1
ATOM 622 C C . ALA A 1 79 ? -8.638 0.763 7.216 1.00 98.06 79 ALA A C 1
ATOM 624 O O . ALA A 1 79 ? -7.960 0.983 6.214 1.00 98.06 79 ALA A O 1
ATOM 625 N N . HIS A 1 80 ? -8.308 -0.187 8.100 1.00 98.25 80 HIS A N 1
ATOM 626 C CA . HIS A 1 80 ? -7.159 -1.074 7.910 1.00 98.25 80 HIS A CA 1
ATOM 627 C C . HIS A 1 80 ? -7.260 -1.866 6.598 1.00 98.25 80 HIS A C 1
ATOM 629 O O . HIS A 1 80 ? -6.298 -1.938 5.841 1.00 98.25 80 HIS A O 1
ATOM 635 N N . THR A 1 81 ? -8.428 -2.447 6.314 1.00 98.06 81 THR A N 1
ATOM 636 C CA . THR A 1 81 ? -8.648 -3.255 5.103 1.00 98.06 81 THR A CA 1
ATOM 637 C C . THR A 1 81 ? -8.495 -2.421 3.829 1.00 98.06 81 THR A C 1
ATOM 639 O O . THR A 1 81 ? -7.861 -2.859 2.870 1.00 98.06 81 THR A O 1
ATOM 642 N N . GLN A 1 82 ? -9.032 -1.198 3.821 1.00 98.00 82 GLN A N 1
ATOM 643 C CA . GLN A 1 82 ? -8.893 -0.282 2.689 1.00 98.00 82 GLN A CA 1
ATOM 644 C C . GLN A 1 82 ? -7.441 0.177 2.507 1.00 98.00 82 GLN A C 1
ATOM 646 O O . GLN A 1 82 ? -6.931 0.136 1.387 1.00 98.00 82 GLN A O 1
ATOM 651 N N . ALA A 1 83 ? -6.757 0.556 3.590 1.00 97.69 83 ALA A N 1
ATOM 652 C CA . ALA A 1 83 ? -5.354 0.968 3.545 1.00 97.69 83 ALA A CA 1
ATOM 653 C C . ALA A 1 83 ? -4.434 -0.160 3.044 1.00 97.69 83 ALA A C 1
ATOM 655 O O . ALA A 1 83 ? -3.579 0.076 2.188 1.00 97.69 83 ALA A O 1
ATOM 656 N N . ASP A 1 84 ? -4.659 -1.396 3.497 1.00 97.44 84 ASP A N 1
ATOM 657 C CA . ASP A 1 84 ? -3.931 -2.581 3.033 1.00 97.44 84 ASP A CA 1
ATOM 658 C C . ASP A 1 84 ? -4.151 -2.8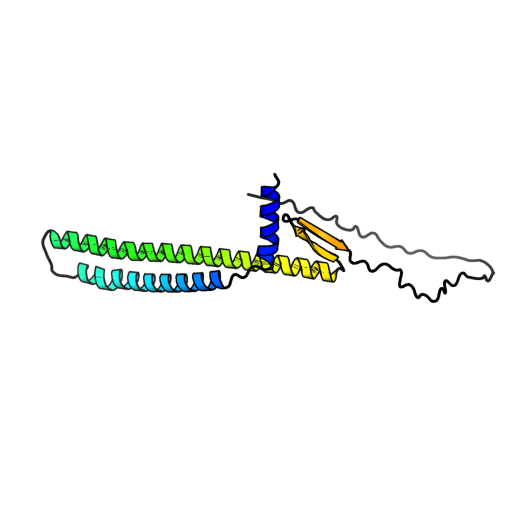31 1.531 1.00 97.44 84 ASP A C 1
ATOM 660 O O . ASP A 1 84 ? -3.196 -3.048 0.782 1.00 97.44 84 ASP A O 1
ATOM 664 N N . SER A 1 85 ? -5.396 -2.718 1.054 1.00 97.94 85 SER A N 1
ATOM 665 C CA . SER A 1 85 ? -5.704 -2.861 -0.373 1.00 97.94 85 SER A CA 1
ATOM 666 C C . SER A 1 85 ? -5.030 -1.784 -1.227 1.00 97.94 85 SER A C 1
ATOM 668 O O . SER A 1 85 ? -4.472 -2.102 -2.277 1.00 97.94 85 SER A O 1
ATOM 670 N N . ILE A 1 86 ? -5.069 -0.519 -0.798 1.00 96.44 86 ILE A N 1
ATOM 671 C CA . ILE A 1 86 ? -4.426 0.593 -1.513 1.00 96.44 86 ILE A CA 1
ATOM 672 C C . ILE A 1 86 ? -2.915 0.369 -1.576 1.00 96.44 86 ILE A C 1
ATOM 674 O O . ILE A 1 86 ? -2.318 0.476 -2.646 1.00 96.44 86 ILE A O 1
ATOM 678 N N . THR A 1 87 ? -2.304 -0.008 -0.453 1.00 97.44 87 THR A N 1
ATOM 679 C CA . THR A 1 87 ? -0.863 -0.266 -0.365 1.00 97.44 87 THR A CA 1
ATOM 680 C C . THR A 1 87 ? -0.426 -1.365 -1.335 1.00 97.44 87 THR A C 1
ATOM 682 O O . THR A 1 87 ? 0.575 -1.203 -2.034 1.00 97.44 87 THR A O 1
ATOM 685 N N . LYS A 1 88 ? -1.200 -2.454 -1.447 1.00 97.50 88 LYS A N 1
ATOM 686 C CA . LYS A 1 88 ? -0.942 -3.536 -2.412 1.00 97.50 88 LYS A CA 1
ATOM 687 C C . LYS A 1 88 ? -1.007 -3.050 -3.858 1.00 97.50 88 LYS A C 1
ATOM 689 O O . LYS A 1 88 ? -0.058 -3.265 -4.601 1.00 97.50 88 LYS A O 1
ATOM 694 N N . ILE A 1 89 ? -2.058 -2.316 -4.228 1.00 97.38 89 ILE A N 1
ATOM 695 C CA . ILE A 1 89 ? -2.209 -1.773 -5.590 1.00 97.38 89 ILE A CA 1
ATOM 696 C C . ILE A 1 89 ? -1.041 -0.847 -5.949 1.00 97.38 89 ILE A C 1
ATOM 698 O O . ILE A 1 89 ? -0.498 -0.930 -7.052 1.00 97.38 89 ILE A O 1
ATOM 702 N N . LEU A 1 90 ? -0.626 0.028 -5.028 1.00 96.81 90 LEU A N 1
ATOM 703 C CA . LEU A 1 90 ? 0.508 0.928 -5.256 1.00 96.81 90 LEU A CA 1
ATOM 704 C C . LEU A 1 90 ? 1.817 0.149 -5.432 1.00 96.81 90 LEU A C 1
ATOM 706 O O . LEU A 1 90 ? 2.622 0.480 -6.305 1.00 96.81 90 LEU A O 1
ATOM 710 N N . LYS A 1 91 ? 2.018 -0.901 -4.632 1.00 97.38 91 LYS A N 1
ATOM 711 C CA . LYS A 1 91 ? 3.183 -1.785 -4.712 1.00 97.38 91 LYS A CA 1
ATOM 712 C C . LYS A 1 91 ? 3.250 -2.530 -6.038 1.00 97.38 91 LYS A C 1
ATOM 714 O O . LYS A 1 91 ? 4.305 -2.505 -6.671 1.00 97.38 91 LYS A O 1
ATOM 719 N N . ASP A 1 92 ? 2.134 -3.104 -6.474 1.00 97.12 92 ASP A N 1
ATOM 720 C CA . ASP A 1 92 ? 2.025 -3.799 -7.757 1.00 97.12 92 ASP A CA 1
ATOM 721 C C . ASP A 1 92 ? 2.287 -2.828 -8.912 1.00 97.12 92 ASP A C 1
ATOM 723 O O . ASP A 1 92 ? 3.162 -3.073 -9.737 1.00 97.12 92 ASP A O 1
ATOM 727 N N . THR A 1 93 ? 1.646 -1.655 -8.894 1.00 96.00 93 THR A N 1
ATOM 728 C CA . THR A 1 93 ? 1.850 -0.601 -9.903 1.00 96.00 93 THR A CA 1
ATOM 729 C C . THR A 1 93 ? 3.318 -0.183 -9.995 1.00 96.00 93 THR A C 1
ATOM 731 O O . THR A 1 93 ? 3.876 -0.048 -11.085 1.00 96.00 93 THR A O 1
ATOM 734 N N . ARG A 1 94 ? 3.987 0.017 -8.851 1.00 95.69 94 ARG A N 1
ATOM 735 C CA . ARG A 1 94 ? 5.420 0.335 -8.834 1.00 95.69 94 ARG A CA 1
ATOM 736 C C . ARG A 1 94 ? 6.253 -0.817 -9.396 1.00 95.69 94 ARG A C 1
ATOM 738 O O . ARG A 1 94 ? 7.214 -0.551 -10.115 1.00 95.69 94 ARG A O 1
ATOM 745 N N . GLY A 1 95 ? 5.916 -2.057 -9.045 1.00 96.38 95 GLY A N 1
ATOM 746 C CA . GLY A 1 95 ? 6.557 -3.259 -9.573 1.00 96.38 95 GLY A CA 1
ATOM 747 C C . GLY A 1 95 ? 6.479 -3.306 -11.095 1.00 96.38 95 GLY A C 1
ATOM 748 O O . GLY A 1 95 ? 7.513 -3.336 -11.754 1.00 96.38 95 GLY A O 1
ATOM 749 N N . GLU A 1 96 ? 5.276 -3.170 -11.651 1.00 96.06 96 GLU A N 1
ATOM 750 C CA . GLU A 1 96 ? 5.048 -3.155 -13.098 1.00 96.06 96 GLU A CA 1
ATOM 751 C C . GLU A 1 96 ? 5.838 -2.045 -13.802 1.00 96.06 96 GLU A C 1
ATOM 753 O O . GLU A 1 96 ? 6.483 -2.285 -14.821 1.00 96.06 96 GLU A O 1
ATOM 758 N N . LEU A 1 97 ? 5.858 -0.829 -13.248 1.00 94.06 97 LEU A N 1
ATOM 759 C CA . LEU A 1 97 ? 6.624 0.284 -13.818 1.00 94.06 97 LEU A CA 1
ATOM 760 C C . LEU A 1 97 ? 8.135 0.007 -13.847 1.00 94.06 97 LEU A C 1
ATOM 762 O O . LEU A 1 97 ? 8.811 0.315 -14.836 1.00 94.06 97 LEU A O 1
ATOM 766 N N . VAL A 1 98 ? 8.676 -0.581 -12.777 1.00 95.12 98 VAL A N 1
ATOM 767 C CA . VAL A 1 98 ? 10.089 -0.982 -12.708 1.00 95.12 98 VAL A CA 1
ATOM 768 C C . VAL A 1 98 ? 10.384 -2.108 -13.698 1.00 95.12 98 VAL A C 1
ATOM 770 O O . VAL A 1 98 ? 11.410 -2.057 -14.385 1.00 95.12 98 VAL A O 1
ATOM 773 N N . ASP A 1 99 ? 9.488 -3.081 -13.815 1.00 95.25 99 ASP A N 1
ATOM 774 C CA . ASP A 1 99 ? 9.620 -4.201 -14.740 1.00 95.25 99 ASP A CA 1
ATOM 775 C C . ASP A 1 99 ? 9.581 -3.726 -16.194 1.00 95.25 99 ASP A C 1
ATOM 777 O O . ASP A 1 99 ? 10.465 -4.082 -16.974 1.00 95.25 99 ASP A O 1
ATOM 781 N N . TYR A 1 100 ? 8.641 -2.852 -16.566 1.00 93.19 100 TYR A N 1
ATOM 782 C CA . TYR A 1 100 ? 8.578 -2.291 -17.917 1.00 93.19 100 TYR A CA 1
ATOM 783 C C . TYR A 1 100 ? 9.826 -1.474 -18.264 1.00 93.19 100 TYR A C 1
ATOM 785 O O . TYR A 1 100 ? 10.359 -1.606 -19.369 1.00 93.19 100 TYR A O 1
ATOM 793 N N . ARG A 1 101 ? 10.353 -0.679 -17.322 1.00 93.06 101 ARG A N 1
ATOM 794 C CA . ARG A 1 101 ? 11.631 0.028 -17.506 1.00 93.06 101 ARG A CA 1
ATOM 795 C C . ARG A 1 101 ? 12.788 -0.947 -17.734 1.00 93.06 101 ARG A C 1
ATOM 797 O O . ARG A 1 101 ? 13.641 -0.704 -18.593 1.00 93.06 101 ARG A O 1
ATOM 804 N N . THR A 1 102 ? 12.823 -2.042 -16.978 1.00 93.69 102 THR A N 1
ATOM 805 C CA . THR A 1 102 ? 13.867 -3.071 -17.080 1.00 93.69 102 THR A CA 1
ATOM 806 C C . THR A 1 102 ? 13.799 -3.768 -18.435 1.00 93.69 102 THR A C 1
ATOM 808 O O . THR A 1 102 ? 14.782 -3.766 -19.173 1.00 93.69 102 THR A O 1
ATOM 811 N N . GLN A 1 103 ? 12.617 -4.246 -18.829 1.00 92.69 103 GLN A N 1
ATOM 812 C CA . GLN A 1 103 ? 12.387 -4.885 -20.126 1.00 92.69 103 GLN A CA 1
ATOM 813 C C . GLN A 1 103 ? 12.757 -3.967 -21.300 1.00 92.69 103 GLN A C 1
ATOM 815 O O . GLN A 1 103 ? 13.390 -4.418 -22.259 1.00 92.69 103 GLN A O 1
ATOM 820 N N . LEU A 1 104 ? 12.407 -2.677 -21.222 1.00 89.06 104 LEU A N 1
ATOM 821 C CA . LEU A 1 104 ? 12.776 -1.678 -22.227 1.00 89.06 104 LEU A CA 1
ATOM 822 C C . LEU A 1 104 ? 14.298 -1.493 -22.311 1.00 89.06 104 LEU A C 1
ATOM 824 O O . LEU A 1 104 ? 14.863 -1.492 -23.404 1.00 89.06 104 LEU A O 1
ATOM 828 N N . THR A 1 105 ? 14.972 -1.385 -21.168 1.00 89.69 105 THR A N 1
ATOM 829 C CA . THR A 1 105 ? 16.433 -1.222 -21.103 1.00 89.69 105 THR A CA 1
ATOM 830 C C . THR A 1 105 ? 17.159 -2.441 -21.672 1.00 89.69 105 THR A C 1
ATOM 832 O O . THR A 1 105 ? 18.068 -2.299 -22.489 1.00 89.69 105 THR A O 1
ATOM 835 N N . GLU A 1 106 ? 16.724 -3.648 -21.313 1.00 90.75 106 GLU A N 1
ATOM 836 C CA . GLU A 1 106 ? 17.287 -4.884 -21.852 1.00 90.75 106 GLU A CA 1
ATOM 837 C C . GLU A 1 106 ? 17.038 -5.035 -23.356 1.00 90.75 106 GLU A C 1
ATOM 839 O O . GLU A 1 106 ? 17.901 -5.529 -24.081 1.00 90.75 106 GLU A O 1
ATOM 844 N N . ALA A 1 107 ? 15.866 -4.626 -23.851 1.00 88.69 107 ALA A N 1
ATOM 845 C CA . ALA A 1 107 ? 15.571 -4.654 -25.279 1.00 88.69 107 ALA A CA 1
ATOM 846 C C . ALA A 1 107 ? 16.527 -3.756 -26.074 1.00 88.69 107 ALA A C 1
ATOM 848 O O . ALA A 1 107 ? 17.015 -4.176 -27.125 1.00 88.69 107 ALA A O 1
ATOM 849 N N . ILE A 1 108 ? 16.841 -2.572 -25.543 1.00 85.94 108 ILE A N 1
ATOM 850 C CA . ILE A 1 108 ? 17.818 -1.653 -26.134 1.00 85.94 108 ILE A CA 1
ATOM 851 C C . ILE A 1 108 ? 19.223 -2.269 -26.095 1.00 85.94 108 ILE A C 1
ATOM 853 O O . ILE A 1 108 ? 19.872 -2.342 -27.135 1.00 85.94 108 ILE A O 1
ATOM 857 N N . ALA A 1 109 ? 19.653 -2.833 -24.962 1.00 86.88 109 ALA A N 1
ATOM 858 C CA . ALA A 1 109 ? 20.955 -3.503 -24.857 1.00 86.88 109 ALA A CA 1
ATOM 859 C C . ALA A 1 109 ? 21.092 -4.693 -25.832 1.00 86.88 109 ALA A C 1
ATOM 861 O O . ALA A 1 109 ? 22.136 -4.911 -26.448 1.00 86.88 109 ALA A O 1
ATOM 862 N N . ARG A 1 110 ? 20.016 -5.470 -26.035 1.00 87.62 110 ARG A N 1
ATOM 863 C CA . ARG A 1 110 ? 19.988 -6.549 -27.039 1.00 87.62 110 ARG A CA 1
ATOM 864 C C . ARG A 1 110 ? 20.106 -6.026 -28.469 1.00 87.62 110 ARG A C 1
ATOM 866 O O . ARG A 1 110 ? 20.673 -6.728 -29.306 1.00 87.62 110 ARG A O 1
ATOM 873 N N . ALA A 1 111 ? 19.545 -4.856 -28.766 1.00 83.62 111 ALA A N 1
ATOM 874 C CA . ALA A 1 111 ? 19.695 -4.215 -30.067 1.00 83.62 111 ALA A CA 1
ATOM 875 C C . ALA A 1 111 ? 21.145 -3.750 -30.279 1.00 83.62 111 ALA A C 1
ATOM 877 O O . ALA A 1 111 ? 21.738 -4.087 -31.304 1.00 83.62 111 ALA A O 1
ATOM 878 N N . GLU A 1 112 ? 21.756 -3.112 -29.279 1.00 80.44 112 GLU A N 1
ATOM 879 C CA . GLU A 1 112 ? 23.157 -2.668 -29.328 1.00 80.44 112 GLU A CA 1
ATOM 880 C C . GLU A 1 112 ? 24.118 -3.838 -29.593 1.00 80.44 112 GLU A C 1
ATOM 882 O O . GLU A 1 112 ? 24.956 -3.762 -30.491 1.00 80.44 112 GLU A O 1
ATOM 887 N N . ASN A 1 113 ? 23.915 -4.978 -28.923 1.00 84.12 113 ASN A N 1
ATOM 888 C CA . ASN A 1 113 ? 24.689 -6.208 -29.153 1.00 84.12 113 ASN A CA 1
ATOM 889 C C . ASN A 1 113 ? 24.564 -6.774 -30.580 1.00 84.12 113 ASN A C 1
ATOM 891 O O . ASN A 1 113 ? 25.383 -7.589 -31.002 1.00 84.12 113 ASN A O 1
ATOM 895 N N . LYS A 1 114 ? 23.541 -6.364 -31.336 1.00 83.94 114 LYS A N 1
ATOM 896 C CA . LYS A 1 114 ? 23.336 -6.731 -32.745 1.00 83.94 114 LYS A CA 1
ATOM 897 C C . LYS A 1 114 ? 23.824 -5.651 -33.714 1.00 83.94 114 LYS A C 1
ATOM 899 O O . LYS A 1 114 ? 23.484 -5.711 -34.893 1.00 83.94 114 LYS A O 1
ATOM 904 N N . ASN A 1 115 ? 24.613 -4.684 -33.238 1.00 82.75 115 ASN A N 1
ATOM 905 C CA . ASN A 1 115 ? 24.987 -3.477 -33.976 1.00 82.75 115 ASN A CA 1
ATOM 906 C C . ASN A 1 115 ? 23.754 -2.705 -34.462 1.00 82.75 115 ASN A C 1
ATOM 908 O O . ASN A 1 115 ? 23.749 -2.179 -35.569 1.00 82.75 115 ASN A O 1
ATOM 912 N N . LEU A 1 116 ? 22.683 -2.675 -33.668 1.00 79.19 116 LEU A N 1
ATOM 913 C CA . LEU A 1 116 ? 21.494 -1.879 -33.943 1.00 79.19 116 LEU A CA 1
ATOM 914 C C . LEU A 1 116 ? 21.418 -0.754 -32.913 1.00 79.19 116 LEU A C 1
ATOM 916 O O . LEU A 1 116 ? 21.380 -1.004 -31.711 1.00 79.19 116 LEU A O 1
ATOM 920 N N . THR A 1 117 ? 21.357 0.484 -33.382 1.00 77.31 117 THR A N 1
ATOM 921 C CA . THR A 1 117 ? 21.131 1.652 -32.535 1.00 77.31 117 THR A CA 1
ATOM 922 C C . THR A 1 117 ? 19.643 1.958 -32.523 1.00 77.31 117 THR A C 1
ATOM 924 O O . THR A 1 117 ? 19.043 2.196 -33.572 1.00 77.31 117 THR A O 1
ATOM 927 N N . VAL A 1 118 ? 19.047 1.963 -31.332 1.00 75.12 118 VAL A N 1
ATOM 928 C CA . VAL A 1 118 ? 17.667 2.411 -31.131 1.00 75.12 118 VAL A CA 1
ATOM 929 C C . VAL A 1 118 ? 17.711 3.873 -30.717 1.00 75.12 118 VAL A C 1
ATOM 931 O O . VAL A 1 118 ? 18.165 4.200 -29.621 1.00 75.12 118 VAL A O 1
ATOM 934 N N . VAL A 1 119 ? 17.265 4.752 -31.607 1.00 75.50 119 VAL A N 1
ATOM 935 C CA . VAL A 1 119 ? 17.146 6.184 -31.329 1.00 75.50 119 VAL A CA 1
ATOM 936 C C . VAL A 1 119 ? 15.680 6.502 -31.109 1.00 75.50 119 VAL A C 1
ATOM 938 O O . VAL A 1 119 ? 14.828 6.153 -31.929 1.00 75.50 119 VAL A O 1
ATOM 941 N N . ASP A 1 120 ? 15.392 7.150 -29.986 1.00 71.81 120 ASP A N 1
ATOM 942 C CA . ASP A 1 120 ? 14.080 7.734 -29.754 1.00 71.81 120 ASP A CA 1
ATOM 943 C C . ASP A 1 120 ? 13.872 8.867 -30.762 1.00 71.81 120 ASP A C 1
ATOM 945 O O . ASP A 1 120 ? 14.636 9.831 -30.798 1.00 71.81 120 ASP A O 1
ATOM 949 N N . THR A 1 121 ? 12.865 8.721 -31.617 1.00 65.44 121 THR A N 1
ATOM 950 C CA . THR A 1 121 ? 12.478 9.753 -32.589 1.00 65.44 121 THR A CA 1
ATOM 951 C C . THR A 1 121 ? 11.469 10.735 -32.006 1.00 65.44 121 THR A C 1
ATOM 953 O O . THR A 1 121 ? 11.018 11.643 -32.702 1.00 65.44 121 THR A O 1
ATOM 956 N N . GLY A 1 122 ? 11.103 10.558 -30.735 1.00 57.00 122 GLY A N 1
ATOM 957 C CA . GLY A 1 122 ? 9.940 11.192 -30.154 1.00 57.00 122 GLY A CA 1
ATOM 958 C C . GLY A 1 122 ? 8.653 10.483 -30.580 1.00 57.00 122 GLY A C 1
ATOM 959 O O . GLY A 1 122 ? 8.621 9.503 -31.322 1.00 57.00 122 GLY A O 1
ATOM 960 N N . HIS A 1 123 ? 7.541 10.974 -30.060 1.00 55.56 123 HIS A N 1
ATOM 961 C CA . HIS A 1 123 ? 6.173 10.502 -30.298 1.00 55.56 123 HIS A CA 1
ATOM 962 C C . HIS A 1 123 ? 5.857 9.039 -29.948 1.00 55.56 123 HIS A C 1
ATOM 964 O O . HIS A 1 123 ? 4.898 8.467 -30.460 1.00 55.56 123 HIS A O 1
ATOM 970 N N . GLY A 1 124 ? 6.644 8.419 -29.061 1.00 58.94 124 GLY A N 1
ATOM 971 C CA . GLY A 1 124 ? 6.502 7.009 -28.693 1.00 58.94 124 GLY A CA 1
ATOM 972 C C . GLY A 1 124 ? 6.923 6.092 -29.836 1.00 58.94 124 GLY A C 1
ATOM 973 O O . GLY A 1 124 ? 6.638 4.897 -29.820 1.00 58.94 124 GLY A O 1
ATOM 974 N N . THR A 1 125 ? 7.592 6.670 -30.833 1.00 60.75 125 THR A N 1
ATOM 975 C CA . THR A 1 125 ? 8.170 5.976 -31.967 1.00 60.75 125 THR A CA 1
ATOM 976 C C . THR A 1 125 ? 9.672 5.937 -31.789 1.00 60.75 125 THR A C 1
ATOM 978 O O . THR A 1 125 ? 10.295 6.899 -31.348 1.00 60.75 125 THR A O 1
ATOM 981 N N . PHE A 1 126 ? 10.259 4.807 -32.143 1.00 72.81 126 PHE A N 1
ATOM 982 C CA . PHE A 1 126 ? 11.697 4.631 -32.144 1.00 72.81 126 PHE A CA 1
ATOM 983 C C . PHE A 1 126 ? 12.136 4.282 -33.556 1.00 72.81 126 PHE A C 1
ATOM 985 O O . PHE A 1 126 ? 11.440 3.571 -34.284 1.00 72.81 126 PHE A O 1
ATOM 992 N N . THR A 1 127 ? 13.319 4.753 -33.926 1.00 73.88 127 THR A N 1
ATOM 993 C CA . THR A 1 127 ? 13.982 4.315 -35.147 1.00 73.88 127 THR A CA 1
ATOM 994 C C . THR A 1 127 ? 15.086 3.340 -34.778 1.00 73.88 127 THR A C 1
ATOM 996 O O . THR A 1 127 ? 15.906 3.607 -33.901 1.00 73.88 127 THR A O 1
ATOM 999 N N . VAL A 1 128 ? 15.102 2.192 -35.454 1.00 78.94 128 VAL A N 1
ATOM 1000 C CA . VAL A 1 128 ? 16.184 1.210 -35.350 1.00 78.94 128 VAL A CA 1
ATOM 1001 C C . VAL A 1 128 ? 17.089 1.396 -36.555 1.00 78.94 128 VAL A C 1
ATOM 1003 O O . VAL A 1 128 ? 16.679 1.152 -37.687 1.00 78.94 128 VAL A O 1
ATOM 1006 N N . MET A 1 129 ? 18.319 1.831 -36.317 1.00 77.06 129 MET A N 1
ATOM 1007 C CA . MET A 1 129 ? 19.332 1.981 -37.355 1.00 77.06 129 MET A CA 1
ATOM 1008 C C . MET A 1 129 ? 20.369 0.876 -37.200 1.00 77.06 129 MET A C 1
ATOM 1010 O O . MET A 1 129 ? 20.918 0.688 -36.119 1.00 77.06 129 MET A O 1
ATOM 1014 N N . GLY A 1 130 ? 20.656 0.143 -38.275 1.00 75.81 130 GLY A N 1
ATOM 1015 C CA . GLY A 1 130 ? 21.804 -0.756 -38.289 1.00 75.81 130 GLY A CA 1
ATOM 1016 C C . GLY A 1 130 ? 23.088 0.060 -38.289 1.00 75.81 130 GLY A C 1
ATOM 1017 O O . GLY A 1 130 ? 23.367 0.764 -39.258 1.00 75.81 130 GLY A O 1
ATOM 1018 N N . ASN A 1 131 ? 23.885 -0.052 -37.232 1.00 64.94 131 ASN A N 1
ATOM 1019 C CA . ASN A 1 131 ? 25.240 0.472 -37.153 1.00 64.94 131 ASN A CA 1
ATOM 1020 C C . ASN A 1 131 ? 26.184 -0.438 -37.953 1.00 64.94 131 ASN A C 1
ATOM 1022 O O . ASN A 1 131 ? 27.130 -1.033 -37.438 1.00 64.94 131 ASN A O 1
ATOM 1026 N N . THR A 1 132 ? 25.878 -0.597 -39.238 1.00 64.50 132 THR A N 1
ATOM 1027 C CA . THR A 1 132 ? 26.775 -1.251 -40.180 1.00 64.50 132 THR A CA 1
ATOM 1028 C C . THR A 1 132 ? 27.888 -0.252 -40.429 1.00 64.50 132 THR A C 1
ATOM 1030 O O . THR A 1 132 ? 27.684 0.754 -41.106 1.00 64.50 132 THR A O 1
ATOM 1033 N N . ARG A 1 133 ? 29.060 -0.485 -39.833 1.00 50.97 133 ARG A N 1
ATOM 1034 C CA . ARG A 1 133 ? 30.274 0.234 -40.219 1.00 50.97 133 ARG A CA 1
ATOM 1035 C C . ARG A 1 133 ? 30.397 0.103 -41.743 1.00 50.97 133 ARG A C 1
ATOM 1037 O O . ARG A 1 133 ? 30.417 -1.035 -42.212 1.00 50.97 133 ARG A O 1
ATOM 1044 N N . PRO A 1 134 ? 30.447 1.199 -42.517 1.00 55.19 134 PRO A N 1
ATOM 1045 C CA . PRO A 1 134 ? 30.628 1.055 -43.948 1.00 55.19 134 PRO A CA 1
ATOM 1046 C C . PRO A 1 134 ? 32.003 0.407 -44.196 1.00 55.19 134 PRO A C 1
ATOM 1048 O O . PRO A 1 134 ? 32.988 0.701 -43.515 1.00 55.19 134 PRO A O 1
ATOM 1051 N N . ASP A 1 135 ? 32.051 -0.525 -45.136 1.00 60.41 135 ASP A N 1
ATOM 1052 C CA . ASP A 1 135 ? 33.173 -1.392 -45.526 1.00 60.41 135 ASP A CA 1
ATOM 1053 C C . ASP A 1 135 ? 34.332 -0.652 -46.229 1.00 60.41 135 ASP A C 1
ATOM 1055 O O . ASP A 1 135 ? 35.278 -1.262 -46.732 1.00 60.41 135 ASP A O 1
ATOM 1059 N N . TRP A 1 136 ? 34.323 0.681 -46.189 1.00 53.53 136 TRP A N 1
ATOM 1060 C CA . TRP A 1 136 ? 35.369 1.552 -46.731 1.00 53.53 136 TRP A CA 1
ATOM 1061 C C . TRP A 1 136 ? 36.693 1.510 -45.953 1.00 53.53 136 TRP A C 1
ATOM 1063 O O . TRP A 1 136 ? 37.682 2.054 -46.428 1.00 53.53 136 TRP A O 1
ATOM 1073 N N . ASN A 1 137 ? 36.751 0.827 -44.801 1.00 48.06 137 ASN A N 1
ATOM 1074 C CA . ASN A 1 137 ? 38.020 0.397 -44.199 1.00 48.06 137 ASN A CA 1
ATOM 1075 C C . ASN A 1 137 ? 38.398 -1.029 -44.643 1.00 48.06 137 ASN A C 1
ATOM 1077 O O . ASN A 1 137 ? 38.891 -1.840 -43.856 1.00 48.06 137 ASN A O 1
ATOM 1081 N N . SER A 1 138 ? 38.156 -1.328 -45.916 1.00 54.16 138 SER A N 1
ATOM 1082 C CA . SER A 1 138 ? 39.082 -2.146 -46.688 1.00 54.16 138 SER A CA 1
ATOM 1083 C C . SER A 1 138 ? 40.401 -1.370 -46.731 1.00 54.16 138 SER A C 1
ATOM 1085 O O . SER A 1 138 ? 40.398 -0.187 -47.051 1.00 54.16 138 SER A O 1
ATOM 1087 N N . ASP A 1 139 ? 41.493 -1.998 -46.305 1.00 50.25 139 ASP A N 1
ATOM 1088 C CA . ASP A 1 139 ? 42.857 -1.456 -46.311 1.00 50.25 139 ASP A CA 1
ATOM 1089 C C . ASP A 1 139 ? 43.104 -0.437 -47.461 1.00 50.25 139 ASP A C 1
ATOM 1091 O O . ASP A 1 139 ? 42.911 -0.797 -48.629 1.00 50.25 139 ASP A O 1
ATOM 1095 N N . PRO A 1 140 ? 43.530 0.820 -47.192 1.00 46.75 140 PRO A N 1
ATOM 1096 C CA . PRO A 1 140 ? 43.785 1.815 -48.240 1.00 46.75 140 PRO A CA 1
ATOM 1097 C C . PRO A 1 140 ? 44.953 1.428 -49.167 1.00 46.75 140 PRO A C 1
ATOM 1099 O O . PRO A 1 140 ? 45.244 2.146 -50.122 1.00 46.75 140 PRO A O 1
ATOM 1102 N N . SER A 1 141 ? 45.628 0.299 -48.922 1.00 53.22 141 SER A N 1
ATOM 1103 C CA . SER A 1 141 ? 46.760 -0.176 -49.719 1.00 53.22 141 SER A CA 1
ATOM 1104 C C . SER A 1 141 ? 46.410 -0.725 -51.112 1.00 53.22 141 SER A C 1
ATOM 1106 O O . SER A 1 141 ? 47.327 -1.041 -51.875 1.00 53.22 141 SER A O 1
ATOM 1108 N N . GLY A 1 142 ? 45.129 -0.820 -51.494 1.00 43.38 142 GLY A N 1
ATOM 1109 C CA . GLY A 1 142 ? 44.741 -1.065 -52.890 1.00 43.38 142 GLY A CA 1
ATOM 1110 C C . GLY A 1 142 ? 45.387 -2.312 -53.512 1.00 43.38 142 GLY A C 1
ATOM 1111 O O . GLY A 1 142 ? 45.827 -2.284 -54.661 1.00 43.38 142 GLY A O 1
ATOM 1112 N N . LYS A 1 143 ? 45.485 -3.418 -52.765 1.00 39.88 143 LYS A N 1
ATOM 1113 C CA . LYS A 1 143 ? 45.936 -4.714 -53.297 1.00 39.88 143 LYS A CA 1
ATOM 1114 C C . LYS A 1 143 ? 44.748 -5.646 -53.543 1.00 39.88 143 LYS A C 1
ATOM 1116 O O . LYS A 1 143 ? 44.675 -6.740 -52.994 1.00 39.88 143 LYS A O 1
ATOM 1121 N N . THR A 1 144 ? 43.838 -5.265 -54.438 1.00 37.34 144 THR A N 1
ATOM 1122 C CA . THR A 1 144 ? 43.045 -6.264 -55.171 1.00 37.34 144 THR A CA 1
ATOM 1123 C C . THR A 1 144 ? 43.993 -7.028 -56.087 1.00 37.34 144 THR A C 1
ATOM 1125 O O . THR A 1 144 ? 44.389 -6.537 -57.144 1.00 37.34 144 THR A O 1
ATOM 1128 N N . ARG A 1 145 ? 44.405 -8.231 -55.678 1.00 32.72 145 ARG A N 1
ATOM 1129 C CA . ARG A 1 145 ? 45.179 -9.140 -56.529 1.00 32.72 145 ARG A CA 1
ATOM 1130 C C . ARG A 1 145 ? 44.244 -9.748 -57.582 1.00 32.72 145 ARG A C 1
ATOM 1132 O O . ARG A 1 145 ? 43.733 -10.848 -57.401 1.00 32.72 145 ARG A O 1
ATOM 1139 N N . ALA A 1 146 ? 44.002 -9.015 -58.668 1.00 34.91 146 ALA A N 1
ATOM 1140 C CA . ALA A 1 146 ? 43.481 -9.584 -59.909 1.00 34.91 146 ALA A CA 1
ATOM 1141 C C . ALA A 1 146 ? 44.568 -10.488 -60.527 1.00 34.91 146 ALA A C 1
ATOM 1143 O O . ALA A 1 146 ? 45.744 -10.125 -60.553 1.00 34.91 146 ALA A O 1
ATOM 1144 N N . GLY A 1 147 ? 44.180 -11.711 -60.896 1.00 38.41 147 GLY A N 1
ATOM 1145 C CA . GLY A 1 147 ? 45.070 -12.858 -61.082 1.00 38.41 147 GLY A CA 1
ATOM 1146 C C . GLY A 1 147 ? 45.926 -12.895 -62.351 1.00 38.41 147 GLY A C 1
ATOM 1147 O O . GLY A 1 147 ? 45.938 -11.987 -63.175 1.00 38.41 147 GLY A O 1
ATOM 1148 N N . SER A 1 148 ? 46.638 -14.011 -62.512 1.00 27.38 148 SER A N 1
ATOM 1149 C CA . SER A 1 148 ? 47.150 -14.496 -63.799 1.00 27.38 148 SER A CA 1
ATOM 1150 C C . SER A 1 148 ? 47.329 -16.027 -63.760 1.00 27.38 148 SER A C 1
ATOM 1152 O O . SER A 1 148 ? 47.416 -16.591 -62.668 1.00 27.38 148 SER A O 1
ATOM 1154 N N . PRO A 1 149 ? 47.288 -16.698 -64.927 1.00 42.19 149 PRO A N 1
ATOM 1155 C CA . PRO A 1 149 ? 46.709 -18.030 -65.110 1.00 42.19 149 PRO A CA 1
ATOM 1156 C C . PRO A 1 149 ? 47.756 -19.152 -65.122 1.00 42.19 149 PRO A C 1
ATOM 1158 O O . PRO A 1 149 ? 48.899 -18.936 -65.519 1.00 42.19 149 PRO A O 1
ATOM 1161 N N . SER A 1 150 ? 47.349 -20.381 -64.795 1.00 29.73 150 SER A N 1
ATOM 1162 C CA . SER A 1 150 ? 48.085 -21.580 -65.207 1.00 29.73 150 SER A CA 1
ATOM 1163 C C . SER A 1 150 ? 47.142 -22.710 -65.632 1.00 29.73 150 SER A C 1
ATOM 1165 O O . SER A 1 150 ? 46.194 -23.090 -64.951 1.00 29.73 150 SER A O 1
ATOM 1167 N N . THR A 1 151 ? 47.419 -23.176 -66.843 1.00 29.72 151 THR A N 1
ATOM 1168 C CA . THR A 1 151 ? 46.756 -24.194 -67.655 1.00 29.72 151 THR A CA 1
ATOM 1169 C C . THR A 1 151 ? 46.980 -25.624 -67.130 1.00 29.72 151 THR A C 1
ATOM 1171 O O . THR A 1 151 ? 48.002 -25.889 -66.493 1.00 29.72 151 THR A O 1
ATOM 1174 N N . THR A 1 152 ? 46.109 -26.544 -67.593 1.00 28.78 152 THR A N 1
ATOM 1175 C CA . THR A 1 152 ? 46.298 -27.985 -67.970 1.00 28.78 152 THR A CA 1
ATOM 1176 C C . THR A 1 152 ? 45.576 -29.039 -67.077 1.00 28.78 152 THR A C 1
ATOM 1178 O O . THR A 1 152 ? 45.433 -28.801 -65.884 1.00 28.78 152 THR A O 1
ATOM 1181 N N . PRO A 1 153 ? 45.209 -30.250 -67.585 1.00 37.28 153 PRO A N 1
ATOM 1182 C CA . PRO A 1 153 ? 44.009 -30.676 -68.357 1.00 37.28 153 PRO A CA 1
ATOM 1183 C C . PRO A 1 153 ? 43.128 -31.741 -67.596 1.00 37.28 153 PRO A C 1
ATOM 1185 O O . PRO A 1 153 ? 43.3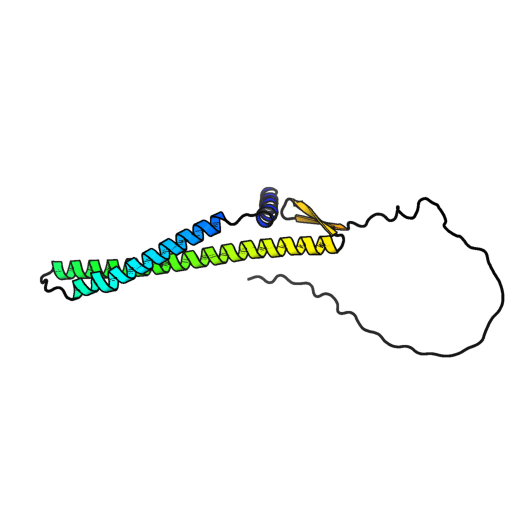97 -31.988 -66.422 1.00 37.28 153 PRO A O 1
ATOM 1188 N N . PRO A 1 154 ? 42.057 -32.361 -68.176 1.00 46.44 154 PRO A N 1
ATOM 1189 C CA . PRO A 1 154 ? 40.922 -32.892 -67.392 1.00 46.44 154 PRO A CA 1
ATOM 1190 C C . PRO A 1 154 ? 40.853 -34.420 -67.115 1.00 46.44 154 PRO A C 1
ATOM 1192 O O . PRO A 1 154 ? 41.246 -35.229 -67.951 1.00 46.44 154 PRO A O 1
ATOM 1195 N N . SER A 1 155 ? 40.145 -34.742 -66.007 1.00 30.83 155 SER A N 1
ATOM 1196 C CA . SER A 1 155 ? 39.306 -35.942 -65.692 1.00 30.83 155 SER A CA 1
ATOM 1197 C C . SER A 1 155 ? 39.995 -37.304 -65.389 1.00 30.83 155 SER A C 1
ATOM 1199 O O . SER A 1 155 ? 41.135 -37.468 -65.808 1.00 30.83 155 SER A O 1
ATOM 1201 N N . PRO A 1 156 ? 39.354 -38.305 -64.694 1.00 40.56 156 PRO A N 1
ATOM 1202 C CA . PRO A 1 156 ? 37.896 -38.511 -64.502 1.00 40.56 156 PRO A CA 1
ATOM 1203 C C . PRO A 1 156 ? 37.347 -39.084 -63.136 1.00 40.56 156 PRO A C 1
ATOM 1205 O O . PRO A 1 156 ? 38.020 -39.791 -62.401 1.00 40.56 156 PRO A O 1
ATOM 1208 N N . THR A 1 157 ? 36.043 -38.822 -62.901 1.00 32.69 157 THR A N 1
ATOM 1209 C CA . THR A 1 157 ? 34.929 -39.540 -62.183 1.00 32.69 157 THR A CA 1
ATOM 1210 C C . THR A 1 157 ? 34.912 -40.068 -60.721 1.00 32.69 157 THR A C 1
ATOM 1212 O O . THR A 1 157 ? 35.788 -40.799 -60.281 1.00 32.69 157 THR A O 1
ATOM 1215 N N . ARG A 1 158 ? 33.680 -39.928 -60.151 1.00 27.77 158 ARG A N 1
ATOM 1216 C CA . ARG A 1 158 ? 32.960 -40.651 -59.049 1.00 27.77 158 ARG A CA 1
ATOM 1217 C C . ARG A 1 158 ? 33.230 -40.123 -57.620 1.00 27.77 158 ARG A C 1
ATOM 1219 O O . ARG A 1 158 ? 34.364 -39.851 -57.290 1.00 27.77 158 ARG A O 1
ATOM 1226 N N . SER A 1 159 ? 32.281 -39.932 -56.692 1.00 29.44 159 SER A N 1
ATOM 1227 C CA . SER A 1 159 ? 30.932 -40.473 -56.477 1.00 29.44 159 SER A CA 1
ATOM 1228 C C . SER A 1 159 ? 30.100 -39.550 -55.556 1.00 29.44 159 SER A C 1
ATOM 1230 O O . SER A 1 159 ? 30.620 -39.010 -54.589 1.00 29.44 159 SER A O 1
ATOM 1232 N N . SER A 1 160 ? 28.804 -39.436 -55.862 1.00 34.50 160 SER A N 1
ATOM 1233 C CA . SER A 1 160 ? 27.638 -39.161 -54.994 1.00 34.50 160 SER A CA 1
ATOM 1234 C C . SER A 1 160 ? 27.841 -39.260 -53.469 1.00 34.50 160 SER A C 1
ATOM 1236 O O . SER A 1 160 ? 28.293 -40.318 -53.045 1.00 34.50 160 SER A O 1
ATOM 1238 N N . VAL A 1 161 ? 27.321 -38.284 -52.692 1.00 36.47 161 VAL A N 1
ATOM 1239 C CA . VAL A 1 161 ? 26.321 -38.450 -51.592 1.00 36.47 161 VAL A CA 1
ATOM 1240 C C . VAL A 1 161 ? 25.683 -37.080 -51.229 1.00 36.47 161 VAL A C 1
ATOM 1242 O O . VAL A 1 161 ? 26.392 -36.122 -50.936 1.00 36.47 161 VAL A O 1
ATOM 1245 N N . ARG A 1 162 ? 24.337 -36.996 -51.225 1.00 37.59 162 ARG A N 1
ATOM 1246 C CA . ARG A 1 162 ? 23.502 -35.983 -50.522 1.00 37.59 162 ARG A CA 1
ATOM 1247 C C . ARG A 1 162 ? 23.174 -36.497 -49.110 1.00 37.59 162 ARG A C 1
ATOM 1249 O O . ARG A 1 162 ? 23.002 -37.705 -48.962 1.00 37.59 162 ARG A O 1
ATOM 1256 N N . PRO A 1 163 ? 23.008 -35.627 -48.102 1.00 43.38 163 PRO A N 1
ATOM 1257 C CA . PRO A 1 163 ? 21.653 -35.336 -47.580 1.00 43.38 163 PRO A CA 1
ATOM 1258 C C . PRO A 1 163 ? 21.553 -33.868 -47.095 1.00 43.38 163 PRO A C 1
ATOM 1260 O O . PRO A 1 163 ? 22.562 -33.193 -46.977 1.00 43.38 163 PRO A O 1
ATOM 1263 N N . GLY A 1 164 ? 20.429 -33.227 -46.795 1.00 34.19 164 GLY A N 1
ATOM 1264 C CA . GLY A 1 164 ? 19.014 -33.548 -46.657 1.00 34.19 164 GLY A CA 1
ATOM 1265 C C . GLY A 1 164 ? 18.368 -32.256 -46.118 1.00 34.19 164 GLY A C 1
ATOM 1266 O O . GLY A 1 164 ? 18.990 -31.538 -45.338 1.00 34.19 164 GLY A O 1
ATOM 1267 N N . SER A 1 165 ? 17.184 -31.898 -46.611 1.00 41.72 165 SER A N 1
ATOM 1268 C CA . SER A 1 165 ? 16.481 -30.651 -46.291 1.00 41.72 165 SER A CA 1
ATOM 1269 C C . SER A 1 165 ? 16.051 -30.587 -44.823 1.00 41.72 165 SER A C 1
ATOM 1271 O O . SER A 1 165 ? 15.347 -31.479 -44.353 1.00 41.72 165 SER A O 1
ATOM 1273 N N . MET A 1 166 ? 16.393 -29.498 -44.135 1.00 35.75 166 MET A N 1
ATOM 1274 C CA . MET A 1 166 ? 15.735 -29.099 -42.892 1.00 35.75 166 MET A CA 1
ATOM 1275 C C . MET A 1 166 ? 15.029 -27.771 -43.141 1.00 35.75 166 MET A C 1
ATOM 1277 O O . MET A 1 166 ? 15.659 -26.726 -43.290 1.00 35.75 166 MET A O 1
ATOM 1281 N N . ASP A 1 167 ? 13.708 -27.865 -43.255 1.00 43.34 167 ASP A N 1
ATOM 1282 C CA . ASP A 1 167 ? 12.794 -26.738 -43.341 1.00 43.34 167 ASP A CA 1
ATOM 1283 C C . ASP A 1 167 ? 12.930 -25.846 -42.103 1.00 43.34 167 ASP A C 1
ATOM 1285 O O . ASP A 1 167 ? 12.807 -26.297 -40.962 1.00 43.34 167 ASP A O 1
ATOM 1289 N N . ALA A 1 168 ? 13.164 -24.555 -42.333 1.00 42.66 168 ALA A N 1
ATOM 1290 C CA . ALA A 1 168 ? 13.133 -23.542 -41.290 1.00 42.66 168 ALA A CA 1
ATOM 1291 C C . ALA A 1 168 ? 11.672 -23.207 -40.917 1.00 42.66 168 ALA A C 1
ATOM 1293 O O . ALA A 1 168 ? 10.844 -22.987 -41.809 1.00 42.66 168 ALA A O 1
ATOM 1294 N N . PRO A 1 169 ? 11.321 -23.104 -39.623 1.00 44.75 169 PRO A N 1
ATOM 1295 C CA . PRO A 1 169 ? 9.989 -22.680 -39.220 1.00 44.75 169 PRO A CA 1
ATOM 1296 C C . PRO A 1 169 ? 9.810 -21.174 -39.468 1.00 44.75 169 PRO A C 1
ATOM 1298 O O . PRO A 1 169 ? 10.609 -20.345 -39.034 1.00 44.75 169 PRO A O 1
ATOM 1301 N N . ARG A 1 170 ? 8.726 -20.818 -40.166 1.00 44.34 170 ARG A N 1
ATOM 1302 C CA . ARG A 1 170 ? 8.303 -19.429 -40.404 1.00 44.34 170 ARG A CA 1
ATOM 1303 C C . ARG A 1 170 ? 8.037 -18.704 -39.071 1.00 44.34 170 ARG A C 1
ATOM 1305 O O . ARG A 1 170 ? 7.390 -19.291 -38.200 1.00 44.34 170 ARG A O 1
ATOM 1312 N N . PRO A 1 171 ? 8.429 -17.427 -38.910 1.00 42.94 171 PRO A N 1
ATOM 1313 C CA . PRO A 1 171 ? 8.094 -16.662 -37.715 1.00 42.94 171 PRO A CA 1
ATOM 1314 C C . PRO A 1 171 ? 6.584 -16.387 -37.670 1.00 42.94 171 PRO A C 1
ATOM 1316 O O . PRO A 1 171 ? 6.014 -15.766 -38.569 1.00 42.94 171 PRO A O 1
ATOM 1319 N N . ARG A 1 172 ? 5.924 -16.874 -36.613 1.00 44.06 172 ARG A N 1
ATOM 1320 C CA . ARG A 1 172 ? 4.535 -16.531 -36.291 1.00 44.06 172 ARG A CA 1
ATOM 1321 C C . ARG A 1 172 ? 4.495 -15.079 -35.820 1.00 44.06 172 ARG A C 1
ATOM 1323 O O . ARG A 1 172 ? 5.174 -14.718 -34.865 1.00 44.06 172 ARG A O 1
ATOM 1330 N N . ALA A 1 173 ? 3.688 -14.264 -36.490 1.00 40.25 173 ALA A N 1
ATOM 1331 C CA . ALA A 1 173 ? 3.348 -12.923 -36.043 1.00 40.25 173 ALA A CA 1
ATOM 1332 C C . ALA A 1 173 ? 2.681 -12.992 -34.658 1.00 40.25 173 ALA A C 1
ATOM 1334 O O . ALA A 1 173 ? 1.641 -13.638 -34.501 1.00 40.25 173 ALA A O 1
ATOM 1335 N N . CYS A 1 174 ? 3.269 -12.329 -33.660 1.00 33.81 174 CYS A N 1
ATOM 1336 C CA . CYS A 1 174 ? 2.613 -12.093 -32.378 1.00 33.81 174 CYS A CA 1
ATOM 1337 C C . CYS A 1 174 ? 1.435 -11.142 -32.607 1.00 33.81 174 CYS A C 1
ATOM 1339 O O . CYS A 1 174 ? 1.599 -9.937 -32.783 1.00 33.81 174 CYS A O 1
ATOM 1341 N N . ARG A 1 175 ? 0.235 -11.718 -32.649 1.00 38.94 175 ARG A N 1
ATOM 1342 C CA . ARG A 1 175 ? -1.038 -11.007 -32.635 1.00 38.94 175 ARG A CA 1
ATOM 1343 C C . ARG A 1 175 ? -1.264 -10.505 -31.206 1.00 38.94 175 ARG A C 1
ATOM 1345 O O . ARG A 1 175 ? -1.432 -11.315 -30.301 1.00 38.94 175 ARG A O 1
ATOM 1352 N N . CYS A 1 176 ? -1.251 -9.189 -31.007 1.00 34.72 176 CYS A N 1
ATOM 1353 C CA . CYS A 1 176 ? -1.715 -8.561 -29.773 1.00 34.72 176 CYS A CA 1
ATOM 1354 C C . CYS A 1 176 ? -3.172 -8.978 -29.523 1.00 34.72 176 CYS A C 1
ATOM 1356 O O . CYS A 1 176 ? -4.045 -8.688 -30.342 1.00 34.72 176 CYS A O 1
ATOM 1358 N N . ALA A 1 177 ? -3.425 -9.669 -28.415 1.00 38.00 177 ALA A N 1
ATOM 1359 C CA . ALA A 1 177 ? -4.763 -9.947 -27.917 1.00 38.00 177 ALA A CA 1
ATOM 1360 C C . ALA A 1 177 ? -4.985 -9.108 -26.651 1.00 38.00 177 ALA A C 1
ATOM 1362 O O . ALA A 1 177 ? -4.357 -9.355 -25.627 1.00 38.00 177 ALA A O 1
ATOM 1363 N N . ARG A 1 178 ? -5.853 -8.097 -26.770 1.00 37.25 178 ARG A N 1
ATOM 1364 C CA . ARG A 1 178 ? -6.687 -7.580 -25.671 1.00 37.25 178 ARG A CA 1
ATOM 1365 C C . ARG A 1 178 ? -7.760 -8.637 -25.349 1.00 37.25 178 ARG A C 1
ATOM 1367 O O . ARG A 1 178 ? -8.109 -9.403 -26.255 1.00 37.25 178 ARG A O 1
ATOM 1374 N N . PRO A 1 179 ? -8.266 -8.719 -24.112 1.00 47.31 179 PRO A N 1
ATOM 1375 C CA . PRO A 1 179 ? -9.224 -7.732 -23.591 1.00 47.31 179 PRO A CA 1
ATOM 1376 C C . PRO A 1 179 ? -8.605 -6.724 -22.630 1.00 47.31 179 PRO A C 1
ATOM 1378 O O . PRO A 1 179 ? -7.889 -7.165 -21.708 1.00 47.31 179 PRO A O 1
#